Protein AF-A0A3D5L473-F1 (afdb_monomer_lite)

Sequence (62 aa):
MKIKVDNLAATVEKTLSDYADDVNDVVKQEIKDAGKEAVKELKEKSPKRTGKYAKGWRSTVQ

Secondary structure (DSSP, 8-state):
----HHHHHHHHHHHHHHHHHHHHHHHHHHHHHHHHHHHHHHHHHS--SSSHHHHT------

pLDDT: mean 79.41, std 9.96, range [43.25, 91.0]

Structure (mmCIF, N/CA/C/O backbone):
data_AF-A0A3D5L473-F1
#
_entry.id   AF-A0A3D5L473-F1
#
loop_
_atom_site.group_PDB
_atom_site.id
_atom_site.type_symbol
_atom_site.label_atom_id
_atom_site.label_alt_id
_atom_site.label_comp_id
_atom_site.label_asym_id
_atom_site.label_entity_id
_atom_site.label_seq_id
_atom_site.pdbx_PDB_ins_code
_atom_site.Cartn_x
_atom_site.Cartn_y
_atom_site.Cartn_z
_atom_site.occupancy
_atom_site.B_iso_or_equiv
_atom_site.auth_seq_id
_atom_site.auth_comp_id
_atom_site.auth_asym_id
_atom_site.auth_atom_id
_atom_site.pdbx_PDB_model_num
ATOM 1 N N . MET A 1 1 ? -19.576 9.492 42.862 1.00 43.25 1 MET A N 1
ATOM 2 C CA . MET A 1 1 ? -19.539 9.685 41.395 1.00 43.25 1 MET A CA 1
ATOM 3 C C . MET A 1 1 ? -20.170 8.466 40.739 1.00 43.25 1 MET A C 1
ATOM 5 O O . MET A 1 1 ? -19.601 7.390 40.842 1.00 43.25 1 MET A O 1
ATOM 9 N N . LYS A 1 2 ? -21.367 8.588 40.149 1.00 49.03 2 LYS A N 1
ATOM 10 C CA . LYS A 1 2 ? -21.950 7.505 39.340 1.00 49.03 2 LYS A CA 1
ATOM 11 C C . LYS A 1 2 ? -21.336 7.596 37.947 1.00 49.03 2 LYS A C 1
ATOM 13 O O . LYS A 1 2 ? -21.716 8.474 37.177 1.00 49.03 2 LYS A O 1
ATOM 18 N N . ILE A 1 3 ? -20.372 6.731 37.648 1.00 57.75 3 ILE A N 1
ATOM 19 C CA . ILE A 1 3 ? -19.947 6.508 36.266 1.00 57.75 3 ILE A CA 1
ATOM 20 C C . ILE A 1 3 ? -21.151 5.857 35.581 1.00 57.75 3 ILE A C 1
ATOM 22 O O . ILE A 1 3 ? -21.545 4.749 35.939 1.00 57.75 3 ILE A O 1
ATOM 26 N N . LYS A 1 4 ? -21.821 6.601 34.695 1.00 63.16 4 LYS A N 1
ATOM 27 C CA . LYS A 1 4 ? -22.947 6.070 33.923 1.00 63.16 4 LYS A CA 1
ATOM 28 C C . LYS A 1 4 ? -22.392 4.994 32.997 1.00 63.16 4 LYS A C 1
ATOM 30 O O . LYS A 1 4 ? -21.490 5.283 32.217 1.00 63.16 4 LYS A O 1
ATOM 35 N N . VAL A 1 5 ? -22.916 3.778 33.109 1.00 64.50 5 VAL A N 1
ATOM 36 C CA . VAL A 1 5 ? -22.537 2.628 32.270 1.00 64.50 5 VAL A CA 1
ATOM 37 C C . VAL A 1 5 ? -22.646 2.980 30.781 1.00 64.50 5 VAL A C 1
ATOM 39 O O . VAL A 1 5 ? -21.804 2.566 29.993 1.00 64.50 5 VAL A O 1
ATOM 42 N N . ASP A 1 6 ? -23.582 3.861 30.431 1.00 67.06 6 ASP A N 1
ATOM 43 C CA . ASP A 1 6 ? -23.770 4.402 29.081 1.00 67.06 6 ASP A CA 1
ATOM 44 C C . ASP A 1 6 ? -22.520 5.120 28.536 1.00 67.06 6 ASP A C 1
ATOM 46 O O . ASP A 1 6 ? -22.187 4.981 27.363 1.00 67.06 6 ASP A O 1
ATOM 50 N N . ASN A 1 7 ? -21.771 5.836 29.387 1.00 70.00 7 ASN A N 1
ATOM 51 C CA . ASN A 1 7 ? -20.511 6.467 28.976 1.00 70.00 7 ASN A CA 1
ATOM 52 C C . ASN A 1 7 ? -19.413 5.427 28.734 1.00 70.00 7 ASN A C 1
ATOM 54 O O . ASN A 1 7 ? -18.564 5.626 27.869 1.00 70.00 7 ASN A O 1
ATOM 58 N N . LEU A 1 8 ? -19.414 4.327 29.492 1.00 71.19 8 LEU A N 1
ATOM 59 C CA . LEU A 1 8 ? -18.436 3.260 29.305 1.00 71.19 8 LEU A CA 1
ATOM 60 C C . LEU A 1 8 ? -18.702 2.513 27.994 1.00 71.19 8 LEU A C 1
ATOM 62 O O . LEU A 1 8 ? -17.772 2.317 27.219 1.00 71.19 8 LEU A O 1
ATOM 66 N N . ALA A 1 9 ? -19.965 2.182 27.713 1.00 74.38 9 ALA A N 1
ATOM 67 C CA . ALA A 1 9 ? -20.371 1.547 26.461 1.00 74.38 9 ALA A CA 1
ATOM 68 C C . ALA A 1 9 ? -20.017 2.411 25.238 1.00 74.38 9 ALA A C 1
ATOM 70 O O . ALA A 1 9 ? -19.357 1.927 24.321 1.00 74.38 9 ALA A O 1
ATOM 71 N N . ALA A 1 10 ? -20.340 3.709 25.275 1.00 77.25 10 ALA A N 1
ATOM 72 C CA . ALA A 1 10 ? -19.999 4.640 24.198 1.00 77.25 10 ALA A CA 1
ATOM 73 C C . ALA A 1 10 ? -18.481 4.777 23.982 1.00 77.25 10 ALA A C 1
ATOM 75 O O . ALA A 1 10 ? -18.018 4.925 22.853 1.00 77.25 10 ALA A O 1
ATOM 76 N N . THR A 1 11 ? -17.688 4.709 25.057 1.00 74.44 11 THR A N 1
ATOM 77 C CA . THR A 1 11 ? -16.222 4.760 24.949 1.00 74.44 11 THR A CA 1
ATOM 78 C C . THR A 1 11 ? -15.676 3.485 24.309 1.00 74.44 11 THR A C 1
ATOM 80 O O . THR A 1 11 ? -14.810 3.572 23.446 1.00 74.44 11 THR A O 1
ATOM 83 N N . VAL A 1 12 ? -16.201 2.313 24.681 1.00 74.81 12 VAL A N 1
ATOM 84 C CA . VAL A 1 12 ? -15.783 1.024 24.109 1.00 74.81 12 VAL A CA 1
ATOM 85 C C . VAL A 1 12 ? -16.108 0.951 22.616 1.00 74.81 12 VAL A C 1
ATOM 87 O O . VAL A 1 12 ? -15.228 0.615 21.825 1.00 74.81 12 VAL A O 1
ATOM 90 N N . GLU A 1 13 ? -17.321 1.331 22.210 1.00 74.94 13 GLU A N 1
ATOM 91 C CA . GLU A 1 13 ? -17.707 1.377 20.792 1.00 74.94 13 GLU A CA 1
ATOM 92 C C . GLU A 1 13 ? -16.828 2.335 19.990 1.00 74.94 13 GLU A C 1
ATOM 94 O O . GLU A 1 13 ? -16.340 1.974 18.919 1.00 74.94 13 GLU A O 1
ATOM 99 N N . LYS A 1 14 ? -16.552 3.525 20.535 1.00 77.81 14 LYS A N 1
ATOM 100 C CA . LYS A 1 14 ? -15.652 4.484 19.896 1.00 77.81 14 LYS A CA 1
ATOM 101 C C . LYS A 1 14 ? -14.247 3.908 19.719 1.00 77.81 14 LYS A C 1
ATOM 103 O O . LYS A 1 14 ? -13.719 3.958 18.620 1.00 77.81 14 LYS A O 1
ATOM 108 N N . THR A 1 15 ? -13.669 3.304 20.758 1.00 72.94 15 THR A N 1
ATOM 109 C CA . THR A 1 15 ? -12.330 2.698 20.655 1.00 72.94 15 THR A CA 1
ATOM 110 C C . THR A 1 15 ? -12.278 1.530 19.672 1.00 72.94 15 THR A C 1
ATOM 112 O O . THR A 1 15 ? -11.256 1.327 19.027 1.00 72.94 15 THR A O 1
ATOM 115 N N . LEU A 1 16 ? -13.372 0.774 19.530 1.00 75.88 16 LEU A N 1
ATOM 116 C CA . LEU A 1 16 ? -13.490 -0.289 18.531 1.00 75.88 16 LEU A CA 1
ATOM 117 C C . LEU A 1 16 ? -13.580 0.270 17.109 1.00 75.88 16 LEU A C 1
ATOM 119 O O . LEU A 1 16 ? -12.963 -0.291 16.208 1.00 75.88 16 LEU A O 1
ATOM 123 N N . SER A 1 17 ? -14.319 1.364 16.913 1.00 75.88 17 SER A N 1
ATOM 124 C CA . SER A 1 17 ? -14.395 2.056 15.622 1.00 75.88 17 SER A CA 1
ATOM 125 C C . SER A 1 17 ? -13.047 2.662 15.244 1.00 75.88 17 SER A C 1
ATOM 127 O O . SER A 1 17 ? -12.556 2.392 14.155 1.00 75.88 17 SER A O 1
ATOM 129 N N . ASP A 1 18 ? -12.417 3.393 16.166 1.00 78.81 18 ASP A N 1
ATOM 130 C CA . ASP A 1 18 ? -11.102 4.006 15.960 1.00 78.81 18 ASP A CA 1
ATOM 131 C C . ASP A 1 18 ? -10.053 2.922 15.625 1.00 78.81 18 ASP A C 1
ATOM 133 O O . ASP A 1 18 ? -9.274 3.070 14.688 1.00 78.81 18 ASP A O 1
ATOM 137 N N . TYR A 1 19 ? -10.088 1.772 16.315 1.00 71.44 19 TYR A N 1
ATOM 138 C CA . TYR A 1 19 ? -9.216 0.635 16.001 1.00 71.44 19 TYR A CA 1
ATOM 139 C C . TYR A 1 19 ? -9.487 0.041 14.611 1.00 71.44 19 TYR A C 1
ATOM 141 O O . TYR A 1 19 ? -8.552 -0.314 13.895 1.00 71.44 19 TYR A O 1
ATOM 149 N N . ALA A 1 20 ? -10.754 -0.086 14.213 1.00 76.62 20 ALA A N 1
ATOM 150 C CA . ALA A 1 20 ? -11.109 -0.597 12.892 1.00 76.62 20 ALA A CA 1
ATOM 151 C C . ALA A 1 20 ? -10.662 0.354 11.769 1.00 76.62 20 ALA A C 1
ATOM 153 O O . ALA A 1 20 ? -10.212 -0.108 10.717 1.00 76.62 20 ALA A O 1
ATOM 154 N N . ASP A 1 21 ? -10.754 1.662 11.997 1.00 80.75 21 ASP A N 1
ATOM 155 C CA . ASP A 1 21 ? -10.308 2.688 11.057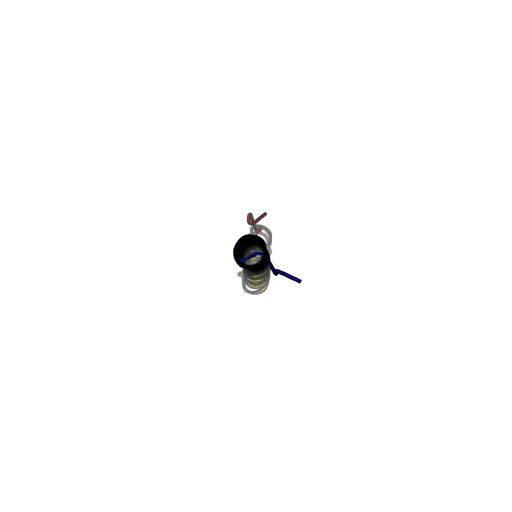 1.00 80.75 21 ASP A CA 1
ATOM 156 C C . ASP A 1 21 ? -8.778 2.702 10.927 1.00 80.75 21 ASP A C 1
ATOM 158 O O . ASP A 1 21 ? -8.264 2.638 9.807 1.00 80.75 21 ASP A O 1
ATOM 162 N N . AS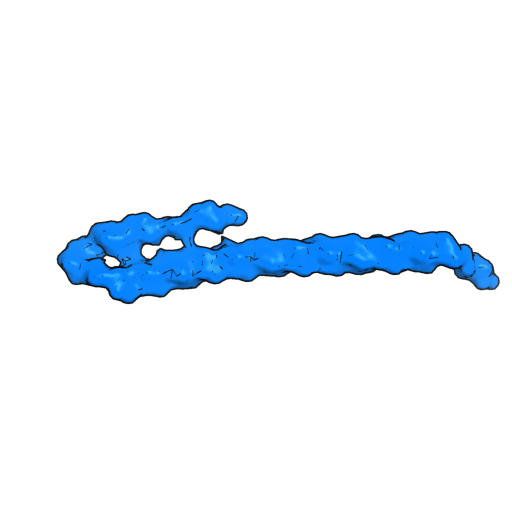P A 1 22 ? -8.052 2.646 12.048 1.00 83.12 22 ASP A N 1
ATOM 163 C CA . ASP A 1 22 ? -6.588 2.552 12.064 1.00 83.12 22 ASP A CA 1
ATOM 164 C C . ASP A 1 22 ? -6.095 1.307 11.314 1.00 83.12 22 ASP A C 1
ATOM 166 O O . ASP A 1 22 ? -5.202 1.384 10.465 1.00 83.12 22 ASP A O 1
ATOM 170 N N . VAL A 1 23 ? -6.703 0.144 11.575 1.00 82.50 23 VAL A N 1
ATOM 171 C CA . VAL A 1 23 ? -6.350 -1.103 10.880 1.00 82.50 23 VAL A CA 1
ATOM 172 C C . VAL A 1 23 ? -6.633 -0.990 9.382 1.00 82.50 23 VAL A C 1
ATOM 174 O O . VAL A 1 23 ? -5.807 -1.409 8.571 1.00 82.50 23 VAL A O 1
ATOM 177 N N . ASN A 1 24 ? -7.764 -0.402 8.989 1.00 81.38 24 ASN A N 1
ATOM 178 C CA . ASN A 1 24 ? -8.084 -0.194 7.578 1.00 81.38 24 ASN A CA 1
ATOM 179 C C . ASN A 1 24 ? -7.069 0.713 6.879 1.00 81.38 24 ASN A C 1
ATOM 181 O O . ASN A 1 24 ? -6.697 0.450 5.733 1.00 81.38 24 ASN A O 1
ATOM 185 N N . ASP A 1 25 ? -6.617 1.774 7.539 1.00 85.38 25 ASP A N 1
ATOM 186 C CA . ASP A 1 25 ? -5.656 2.701 6.955 1.00 85.38 25 ASP A CA 1
ATOM 187 C C . ASP A 1 25 ? -4.256 2.098 6.851 1.00 85.38 25 ASP A C 1
ATOM 189 O O . ASP A 1 25 ? -3.612 2.250 5.807 1.00 85.38 25 ASP A O 1
ATOM 193 N N . VAL A 1 26 ? -3.831 1.317 7.848 1.00 87.31 26 VAL A N 1
ATOM 194 C CA . VAL A 1 26 ? -2.599 0.520 7.770 1.00 87.31 26 VAL A CA 1
ATOM 195 C C . VAL A 1 26 ? -2.679 -0.466 6.605 1.00 87.31 26 VAL A C 1
ATOM 197 O O . VAL A 1 26 ? -1.793 -0.487 5.756 1.00 87.31 26 VAL A O 1
ATOM 200 N N . VAL A 1 27 ? -3.770 -1.225 6.481 1.00 86.81 27 VAL A N 1
ATOM 201 C CA . VAL A 1 27 ? -3.935 -2.197 5.387 1.00 86.81 27 VAL A CA 1
ATOM 202 C C . VAL A 1 27 ? -3.906 -1.514 4.016 1.00 86.81 27 VAL A C 1
ATOM 204 O O . VAL A 1 27 ? -3.261 -2.013 3.092 1.00 86.81 27 VAL A O 1
ATOM 207 N N . LYS A 1 28 ? -4.547 -0.349 3.855 1.00 86.69 28 LYS A N 1
ATOM 208 C CA . LYS A 1 28 ? -4.466 0.422 2.601 1.00 86.69 28 LYS A CA 1
ATOM 209 C C . LYS A 1 28 ? -3.034 0.856 2.289 1.00 86.69 28 LYS A C 1
ATOM 211 O O . LYS A 1 28 ? -2.655 0.841 1.118 1.00 86.69 28 LYS A O 1
ATOM 216 N N . GLN A 1 29 ? -2.258 1.278 3.288 1.00 88.38 29 GLN A N 1
ATOM 217 C CA . GLN A 1 29 ? -0.855 1.655 3.096 1.00 88.38 29 GLN A CA 1
ATOM 218 C C . GLN A 1 29 ? -0.011 0.451 2.677 1.00 88.38 29 GLN A C 1
ATOM 220 O O . GLN A 1 29 ? 0.664 0.521 1.650 1.00 88.38 29 GLN A O 1
ATOM 225 N N . GLU A 1 30 ? -0.149 -0.674 3.376 1.00 89.62 30 GLU A N 1
ATOM 226 C CA . GLU A 1 30 ? 0.548 -1.924 3.056 1.00 89.62 30 GLU A CA 1
ATOM 227 C C . GLU A 1 30 ? 0.252 -2.388 1.620 1.00 89.62 30 GLU A C 1
ATOM 229 O O . GLU A 1 30 ? 1.164 -2.720 0.864 1.00 89.62 30 GLU A O 1
ATOM 234 N N . ILE A 1 31 ? -1.010 -2.325 1.176 1.00 86.81 31 ILE A N 1
ATOM 235 C CA . ILE A 1 31 ? -1.389 -2.677 -0.205 1.00 86.81 31 ILE A CA 1
ATOM 236 C C . ILE A 1 31 ? -0.714 -1.746 -1.228 1.00 86.81 31 ILE A C 1
ATOM 238 O O . ILE A 1 31 ? -0.251 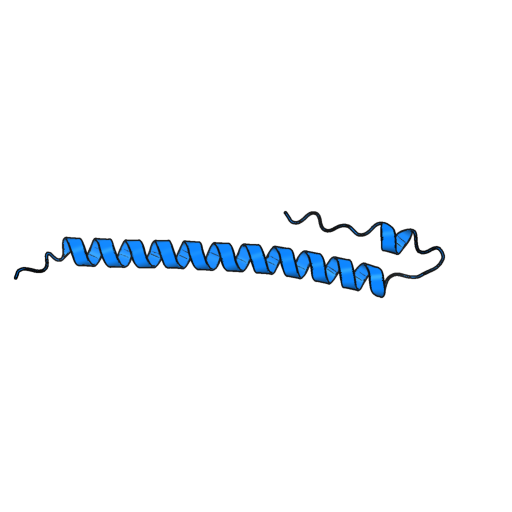-2.202 -2.281 1.00 86.81 31 ILE A O 1
ATOM 242 N N . LYS A 1 32 ? -0.638 -0.439 -0.944 1.00 88.75 32 LYS A N 1
ATOM 243 C CA . LYS A 1 32 ? 0.042 0.528 -1.824 1.00 88.75 32 LYS A CA 1
ATOM 244 C C . LYS A 1 32 ? 1.533 0.248 -1.912 1.00 88.75 32 LYS A C 1
ATOM 246 O O . LYS A 1 32 ? 2.096 0.318 -3.007 1.00 88.75 32 LYS A O 1
ATOM 251 N N . ASP A 1 33 ? 2.166 -0.051 -0.789 1.00 88.88 33 ASP A N 1
ATOM 252 C CA . ASP A 1 33 ? 3.606 -0.257 -0.734 1.00 88.88 33 ASP A CA 1
ATOM 253 C C . ASP A 1 33 ? 4.005 -1.595 -1.354 1.00 88.88 33 ASP A C 1
ATOM 255 O O . ASP A 1 33 ? 4.883 -1.604 -2.219 1.00 88.88 33 ASP A O 1
ATOM 259 N N . ALA A 1 34 ? 3.255 -2.668 -1.092 1.00 89.69 34 ALA A N 1
ATOM 260 C CA . ALA A 1 34 ? 3.411 -3.944 -1.788 1.00 89.69 34 ALA A CA 1
ATOM 261 C C . ALA A 1 34 ? 3.268 -3.788 -3.315 1.00 89.69 34 ALA A C 1
ATOM 263 O O . ALA A 1 34 ? 4.069 -4.321 -4.086 1.00 89.69 34 ALA A O 1
ATOM 264 N N . GLY A 1 35 ? 2.293 -2.997 -3.782 1.00 87.25 35 GLY A N 1
ATOM 265 C CA . GLY A 1 35 ? 2.121 -2.709 -5.210 1.00 87.25 35 GLY A CA 1
ATOM 266 C C . GLY A 1 35 ? 3.301 -1.942 -5.824 1.00 87.25 35 GLY A C 1
ATOM 267 O O . GLY A 1 35 ? 3.722 -2.231 -6.950 1.00 87.25 35 GLY A O 1
ATOM 268 N N . LYS A 1 36 ? 3.871 -0.971 -5.098 1.00 88.94 36 LYS A N 1
ATOM 269 C CA . LYS A 1 36 ? 5.075 -0.243 -5.541 1.00 88.94 36 LYS A CA 1
ATOM 270 C C . LYS A 1 36 ? 6.300 -1.149 -5.567 1.00 88.94 36 LYS A C 1
ATOM 272 O O . LYS A 1 36 ? 7.074 -1.070 -6.523 1.00 88.94 36 LYS A O 1
ATOM 277 N N . GLU A 1 37 ? 6.476 -1.982 -4.546 1.00 91.00 37 GLU A N 1
ATOM 278 C CA . GLU A 1 37 ? 7.597 -2.909 -4.436 1.00 91.00 37 GLU A CA 1
ATOM 279 C C . GLU A 1 37 ? 7.559 -3.945 -5.557 1.00 91.00 37 GLU A C 1
ATOM 281 O O . GLU A 1 37 ? 8.538 -4.072 -6.290 1.00 91.00 37 GLU A O 1
ATOM 286 N N . ALA A 1 38 ? 6.402 -4.563 -5.803 1.00 88.81 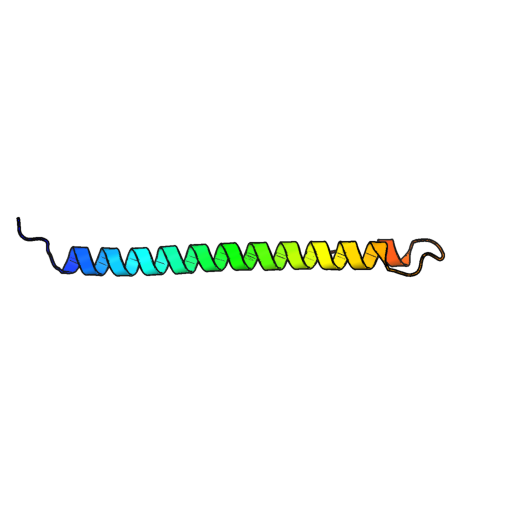38 ALA A N 1
ATOM 287 C CA . ALA A 1 38 ? 6.221 -5.493 -6.914 1.00 88.81 38 ALA A CA 1
ATOM 288 C C . ALA A 1 38 ? 6.562 -4.840 -8.265 1.00 88.81 38 ALA A C 1
ATOM 290 O O . ALA A 1 38 ? 7.286 -5.407 -9.081 1.00 88.81 38 ALA A O 1
ATOM 291 N N . VAL A 1 39 ? 6.109 -3.603 -8.506 1.00 88.88 39 VAL A N 1
ATOM 292 C CA . VAL A 1 39 ? 6.442 -2.860 -9.735 1.00 88.88 39 VAL A CA 1
ATOM 293 C C . VAL A 1 39 ? 7.934 -2.542 -9.830 1.00 88.88 39 VAL A C 1
ATOM 295 O O . VAL A 1 39 ? 8.496 -2.568 -10.929 1.00 88.88 39 VAL A O 1
ATOM 298 N N . LYS A 1 40 ? 8.589 -2.229 -8.710 1.00 88.44 40 LYS A N 1
ATOM 299 C CA . LYS A 1 40 ? 10.035 -1.993 -8.659 1.00 88.44 40 LYS A CA 1
ATOM 300 C C . LYS A 1 40 ? 10.806 -3.277 -8.966 1.00 88.44 40 LYS A C 1
ATOM 302 O O . LYS A 1 40 ? 11.670 -3.262 -9.839 1.00 88.44 40 LYS A O 1
ATOM 307 N N . GLU A 1 41 ? 10.445 -4.385 -8.333 1.00 89.62 41 GLU A N 1
ATOM 308 C CA . GLU A 1 41 ? 11.061 -5.688 -8.566 1.00 89.62 41 GLU A CA 1
ATOM 309 C C . GLU A 1 41 ? 10.889 -6.126 -10.025 1.00 89.62 41 GLU A C 1
ATOM 311 O O . GLU A 1 41 ? 11.854 -6.521 -10.685 1.00 89.62 41 GLU A O 1
ATOM 316 N N . LEU A 1 42 ? 9.685 -5.964 -10.578 1.00 88.19 42 LEU A N 1
ATOM 317 C CA . LEU A 1 42 ? 9.408 -6.246 -11.982 1.00 88.19 42 LEU A CA 1
ATOM 318 C C . LEU A 1 42 ? 10.260 -5.375 -12.905 1.00 88.19 42 LEU A C 1
ATOM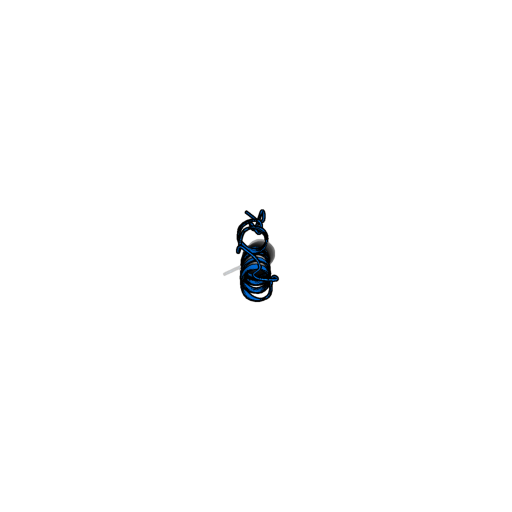 320 O O . LEU A 1 42 ? 10.795 -5.886 -13.886 1.00 88.19 42 LEU A O 1
ATOM 324 N N . LYS A 1 43 ? 10.468 -4.090 -12.600 1.00 86.94 43 LYS A N 1
ATOM 325 C CA . LYS A 1 43 ? 11.381 -3.221 -13.367 1.00 86.94 43 LYS A CA 1
ATOM 326 C C . LYS A 1 43 ? 12.828 -3.698 -13.329 1.00 86.94 43 LYS A C 1
ATOM 328 O O . LYS A 1 43 ? 13.529 -3.589 -14.338 1.00 86.94 43 LYS A O 1
ATOM 333 N N . GLU A 1 44 ? 13.277 -4.195 -12.186 1.00 87.06 44 GLU A N 1
ATOM 334 C CA . GLU A 1 44 ? 14.655 -4.630 -11.979 1.00 87.06 44 GLU A CA 1
ATOM 335 C C . GLU A 1 44 ? 14.943 -5.977 -12.649 1.00 87.06 44 GLU A C 1
ATOM 337 O O . GLU A 1 44 ? 15.942 -6.085 -13.372 1.00 87.06 44 GLU A O 1
ATOM 342 N N . LYS A 1 45 ? 14.049 -6.957 -12.456 1.00 87.00 45 LYS A N 1
ATOM 343 C CA . LYS A 1 45 ? 14.176 -8.342 -12.942 1.00 87.00 45 LYS A CA 1
ATOM 344 C C . LYS A 1 45 ? 13.705 -8.546 -14.384 1.00 87.00 45 LYS A C 1
ATOM 346 O O . LYS A 1 45 ? 14.054 -9.552 -14.998 1.00 87.00 45 LYS A O 1
ATOM 351 N N . SER A 1 46 ? 12.929 -7.617 -14.948 1.00 84.56 46 SER A N 1
ATOM 352 C CA . SER A 1 46 ? 12.447 -7.721 -16.332 1.00 84.56 46 SER A CA 1
ATOM 353 C C . SER A 1 46 ? 13.594 -7.843 -17.347 1.00 84.56 46 SER A C 1
ATOM 355 O O . SER A 1 46 ? 14.590 -7.124 -17.229 1.00 84.56 46 SER A O 1
ATOM 357 N N . PRO A 1 47 ? 13.437 -8.651 -18.415 1.00 83.19 47 PRO A N 1
ATOM 358 C CA . PRO A 1 47 ? 14.436 -8.787 -19.471 1.00 83.19 47 PRO A CA 1
ATOM 359 C C . PRO A 1 47 ? 14.828 -7.442 -20.100 1.00 83.19 47 PRO A C 1
ATOM 361 O O . PRO A 1 47 ? 13.999 -6.700 -20.641 1.00 83.19 47 PRO A O 1
ATOM 364 N N . LYS A 1 48 ? 16.126 -7.129 -20.073 1.00 79.38 48 LYS A N 1
ATOM 365 C CA . LYS A 1 48 ? 16.666 -5.856 -20.567 1.00 79.38 48 LYS A CA 1
ATOM 366 C C . LYS A 1 48 ? 17.223 -6.022 -21.977 1.00 79.38 48 LYS A C 1
ATOM 368 O O . LYS A 1 48 ? 18.427 -6.076 -22.173 1.00 79.38 48 LYS A O 1
ATOM 373 N N . ARG A 1 49 ? 16.331 -6.075 -22.974 1.00 77.81 49 ARG A N 1
ATOM 374 C CA . ARG A 1 49 ? 16.743 -5.997 -24.392 1.00 77.81 49 ARG A CA 1
ATOM 375 C C . ARG A 1 49 ? 16.923 -4.549 -24.857 1.00 77.81 49 ARG A C 1
ATOM 377 O O . ARG A 1 49 ? 17.950 -4.191 -25.405 1.00 77.81 49 ARG A O 1
ATOM 384 N N . THR A 1 50 ? 15.921 -3.705 -24.609 1.00 82.81 50 THR A N 1
ATOM 385 C CA . THR A 1 50 ? 15.945 -2.249 -24.889 1.00 82.81 50 THR A CA 1
ATOM 386 C C . THR A 1 50 ? 15.462 -1.412 -23.698 1.00 82.81 50 THR A C 1
ATOM 388 O O . THR A 1 50 ? 15.322 -0.196 -23.794 1.00 82.81 50 THR A O 1
ATOM 391 N N . GLY A 1 51 ? 15.108 -2.063 -22.582 1.00 79.44 51 GLY A N 1
ATOM 392 C CA . GLY A 1 51 ? 14.510 -1.427 -21.403 1.00 79.44 51 GLY A CA 1
ATOM 393 C C . GLY A 1 51 ? 13.049 -0.982 -21.566 1.00 79.44 51 GLY A C 1
ATOM 394 O O . GLY A 1 51 ? 12.435 -0.589 -20.579 1.00 79.44 51 GLY A O 1
ATOM 395 N N . LYS A 1 52 ? 12.454 -1.071 -22.769 1.00 84.88 52 LYS A N 1
ATOM 396 C CA . LYS A 1 52 ? 11.047 -0.686 -23.008 1.00 84.88 52 LYS A CA 1
ATOM 397 C C . LYS A 1 52 ? 10.055 -1.491 -22.164 1.00 84.88 52 LYS A C 1
ATOM 399 O O . LYS A 1 52 ? 9.115 -0.913 -21.638 1.00 84.88 52 LYS A O 1
ATOM 404 N N . TYR A 1 53 ? 10.292 -2.794 -22.007 1.00 83.25 53 TYR A N 1
ATOM 405 C CA . TYR A 1 53 ? 9.413 -3.673 -21.232 1.00 83.25 53 TYR A CA 1
ATOM 406 C C . TYR A 1 53 ? 9.406 -3.302 -19.741 1.00 83.25 53 TYR A C 1
ATOM 408 O O . TYR A 1 53 ? 8.348 -3.041 -19.183 1.00 83.25 53 TYR A O 1
ATOM 416 N N . ALA A 1 54 ? 10.587 -3.128 -19.133 1.00 82.62 54 ALA A N 1
ATOM 417 C CA . ALA A 1 54 ? 10.708 -2.644 -17.756 1.00 82.62 54 ALA A CA 1
ATOM 418 C C . ALA A 1 54 ? 10.012 -1.281 -17.555 1.00 82.62 54 ALA A C 1
ATOM 420 O O . ALA A 1 54 ? 9.288 -1.080 -16.584 1.00 82.62 54 ALA A O 1
ATOM 421 N N . LYS A 1 55 ? 10.165 -0.348 -18.50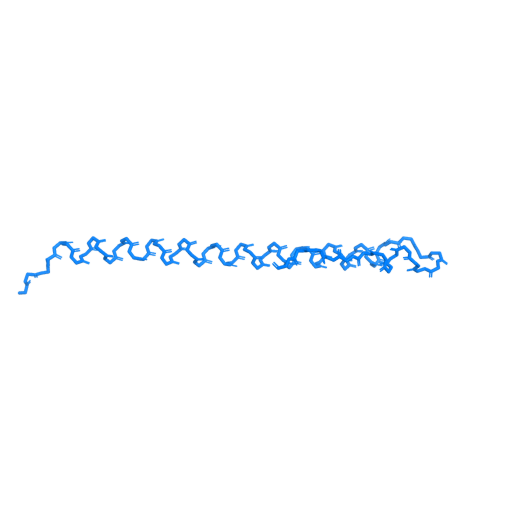6 1.00 83.50 55 LYS A N 1
ATOM 422 C CA . LYS A 1 55 ? 9.504 0.969 -18.461 1.00 83.50 55 LYS A CA 1
ATOM 423 C C . LYS A 1 55 ? 7.970 0.900 -18.500 1.00 83.50 55 LYS A C 1
ATOM 425 O O . LYS A 1 55 ? 7.336 1.863 -18.078 1.00 83.50 55 LYS A O 1
ATOM 430 N N . GLY A 1 56 ? 7.389 -0.198 -18.987 1.00 84.69 56 GLY A N 1
ATOM 431 C CA . GLY A 1 56 ? 5.940 -0.392 -19.067 1.00 84.69 56 GLY A CA 1
ATOM 432 C C . GLY A 1 56 ? 5.260 -0.638 -17.718 1.00 84.69 56 GLY A C 1
ATOM 433 O O . GLY A 1 56 ? 4.064 -0.396 -17.595 1.00 84.69 56 GLY A O 1
ATOM 434 N N . TRP A 1 57 ? 6.000 -1.060 -16.690 1.00 86.00 57 TRP A N 1
ATOM 435 C CA . TRP A 1 57 ? 5.420 -1.311 -15.373 1.00 86.00 57 TRP A CA 1
ATOM 436 C C . TRP A 1 57 ? 5.068 0.000 -14.646 1.00 86.00 57 TRP A C 1
ATOM 438 O O . TRP A 1 57 ? 5.928 0.849 -14.377 1.00 86.00 57 TRP A O 1
ATOM 448 N N . ARG A 1 58 ? 3.794 0.157 -14.277 1.00 81.44 58 ARG A N 1
ATOM 449 C CA . ARG A 1 58 ? 3.277 1.219 -13.400 1.00 81.44 58 ARG A CA 1
ATOM 450 C C . ARG A 1 58 ? 2.362 0.595 -12.354 1.00 81.44 58 ARG A C 1
ATOM 452 O O . ARG A 1 58 ? 1.539 -0.243 -12.702 1.00 81.44 58 ARG A O 1
ATOM 459 N N . SER A 1 59 ? 2.493 1.032 -11.102 1.00 74.50 59 SER A N 1
ATOM 460 C CA . SER A 1 59 ? 1.489 0.720 -10.082 1.00 74.50 59 SER A CA 1
ATOM 461 C C . SER A 1 59 ? 0.250 1.561 -10.370 1.00 74.50 59 SER A C 1
ATOM 463 O O . SER A 1 59 ? 0.370 2.764 -10.605 1.00 74.50 59 SER A O 1
ATOM 465 N N . THR A 1 60 ? -0.916 0.922 -10.393 1.00 78.06 60 THR A N 1
ATOM 466 C CA . THR A 1 60 ? -2.231 1.578 -10.482 1.00 78.06 60 THR A CA 1
ATOM 467 C C . THR A 1 60 ? -2.897 1.707 -9.116 1.00 78.06 60 THR A C 1
ATOM 469 O O . THR A 1 60 ? -3.994 2.248 -9.027 1.00 78.06 60 THR A O 1
ATOM 472 N N . VAL A 1 61 ? -2.259 1.183 -8.066 1.00 69.25 61 VAL A N 1
ATOM 473 C CA . VAL A 1 61 ? -2.776 1.239 -6.699 1.00 69.25 61 VAL A CA 1
ATOM 474 C C . VAL A 1 61 ? -2.588 2.664 -6.181 1.00 69.25 61 VAL A C 1
ATOM 476 O O . VAL A 1 61 ? -1.462 3.170 -6.171 1.00 69.25 61 VAL A O 1
ATOM 479 N N . GLN A 1 62 ? -3.698 3.310 -5.815 1.00 58.72 62 GLN A N 1
ATOM 480 C CA . GLN A 1 62 ? -3.778 4.729 -5.464 1.00 58.72 62 GLN A CA 1
ATOM 481 C C . GLN A 1 62 ? -3.928 4.937 -3.965 1.00 58.72 62 GLN A C 1
ATOM 483 O O . GLN A 1 62 ? -4.733 4.228 -3.327 1.00 58.72 62 GLN A O 1
#

Radius of gyration: 22.38 Å; chains: 1; bounding box: 40×18×66 Å

Foldseek 3Di:
DPPPVVVVVVVVVVVVVVVVVVVVVVVLVVVQVVLVVVLVVCLVPPDPPPSPRNVPRDRPRD